Protein AF-A0A2E9AFJ5-F1 (afdb_monomer_lite)

pLDDT: mean 80.61, std 14.82, range [45.62, 94.19]

Foldseek 3Di:
DDDDADDPVNLVVVCVVVVHDDDPVRSVVVRVVVRVVVRVCVVVVVDDDDPDPPPPPDDVVVVVVD

Radius of gyration: 17.2 Å; chains: 1; bounding box: 33×37×38 Å

Sequence (66 aa):
MLRPPLDDARLKTLVDAAGLELPPERREVLRPVLDGVLQQLDRLYEVQVDETVPVHSFDARWEAER

Secondary structure (DSSP, 8-state):
-PPPP--HHHHHHHHHHTT----HHHHHHHHHHHHHHHHHHHGGGGS---S-----S--GGGTTT-

Structure (mmCIF, N/CA/C/O backbone):
data_AF-A0A2E9AFJ5-F1
#
_entry.id   AF-A0A2E9AFJ5-F1
#
loop_
_atom_site.group_PDB
_atom_site.id
_atom_site.type_symbol
_atom_site.label_atom_id
_atom_site.label_alt_id
_atom_site.label_comp_id
_atom_site.label_asym_id
_atom_site.label_entity_id
_atom_site.label_seq_id
_atom_site.pdbx_PDB_ins_code
_atom_site.Cartn_x
_atom_site.Cartn_y
_atom_site.Cartn_z
_atom_site.occupancy
_atom_site.B_iso_or_equiv
_atom_site.auth_seq_id
_atom_site.auth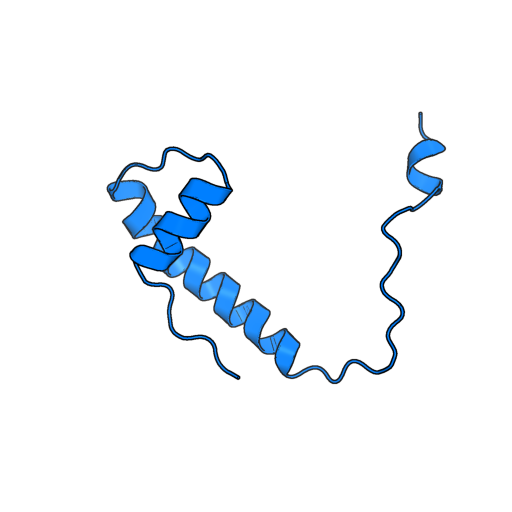_comp_id
_atom_site.auth_asym_id
_atom_site.auth_atom_id
_atom_site.pdbx_PDB_model_num
ATOM 1 N N . MET A 1 1 ? 9.357 -14.314 -2.125 1.00 57.16 1 MET A N 1
ATOM 2 C CA . MET A 1 1 ? 8.797 -14.469 -0.759 1.00 57.16 1 MET A CA 1
ATOM 3 C C . MET A 1 1 ? 7.476 -13.731 -0.720 1.00 57.16 1 MET A C 1
ATOM 5 O O . MET A 1 1 ? 7.443 -12.601 -1.182 1.00 57.16 1 MET A O 1
ATOM 9 N N . LEU A 1 2 ? 6.417 -14.352 -0.200 1.00 67.88 2 LEU A N 1
ATOM 10 C CA . LEU A 1 2 ? 5.130 -13.679 -0.006 1.00 67.88 2 LEU A CA 1
ATOM 11 C C . LEU A 1 2 ? 5.244 -12.717 1.181 1.00 67.88 2 LEU A C 1
ATOM 13 O O . LEU A 1 2 ? 5.733 -13.112 2.244 1.00 67.88 2 LEU A O 1
ATOM 17 N N . ARG A 1 3 ? 4.852 -11.452 0.992 1.00 79.38 3 ARG A N 1
ATOM 18 C CA . ARG A 1 3 ? 4.842 -10.471 2.084 1.00 79.38 3 ARG A CA 1
ATOM 19 C C . ARG A 1 3 ? 3.703 -10.803 3.057 1.00 79.38 3 ARG A C 1
ATOM 21 O O . ARG A 1 3 ? 2.651 -11.270 2.625 1.00 79.38 3 ARG A O 1
ATOM 28 N N . PRO A 1 4 ? 3.882 -10.571 4.370 1.00 85.12 4 PRO A N 1
ATOM 29 C CA . PRO A 1 4 ? 2.775 -10.691 5.308 1.00 85.12 4 PRO A CA 1
ATOM 30 C C . PRO A 1 4 ? 1.715 -9.614 5.010 1.00 85.12 4 PRO A C 1
ATOM 32 O O . PRO A 1 4 ? 2.087 -8.542 4.503 1.00 85.12 4 PRO A O 1
ATOM 35 N N . PRO A 1 5 ? 0.439 -9.861 5.366 1.00 87.56 5 PRO A N 1
ATOM 36 C CA . PRO A 1 5 ? -0.631 -8.880 5.217 1.00 87.56 5 PRO A CA 1
ATOM 37 C C . PRO A 1 5 ? -0.278 -7.526 5.844 1.00 87.56 5 PRO A C 1
ATOM 39 O O . PRO A 1 5 ? 0.498 -7.440 6.804 1.00 87.56 5 PRO A O 1
ATOM 42 N N . LEU A 1 6 ? -0.834 -6.455 5.287 1.00 91.44 6 LEU A N 1
ATOM 43 C CA . LEU A 1 6 ? -0.663 -5.099 5.784 1.00 91.44 6 LEU A CA 1
ATOM 44 C C . LEU A 1 6 ? -1.363 -4.932 7.140 1.00 91.44 6 LEU A C 1
ATOM 46 O O . LEU A 1 6 ? -2.591 -4.948 7.231 1.00 91.44 6 LEU A O 1
ATOM 50 N N . ASP A 1 7 ? -0.564 -4.730 8.185 1.00 91.19 7 ASP A N 1
ATOM 51 C CA . ASP A 1 7 ? -1.036 -4.411 9.529 1.00 91.19 7 ASP A CA 1
ATOM 52 C C . ASP A 1 7 ? -1.083 -2.893 9.782 1.00 91.19 7 ASP A C 1
ATOM 54 O O . ASP A 1 7 ? -0.638 -2.073 8.971 1.00 91.19 7 ASP A O 1
ATOM 58 N N . ASP A 1 8 ? -1.638 -2.511 10.932 1.00 89.31 8 ASP A N 1
ATOM 59 C CA . ASP A 1 8 ? -1.814 -1.103 11.301 1.00 89.31 8 ASP A CA 1
ATOM 60 C C . ASP A 1 8 ? -0.488 -0.371 11.518 1.00 89.31 8 ASP A C 1
ATOM 62 O O . ASP A 1 8 ? -0.387 0.821 11.218 1.00 89.31 8 ASP A O 1
ATOM 66 N N . ALA A 1 9 ? 0.539 -1.069 12.007 1.00 90.88 9 ALA A N 1
ATOM 67 C CA . ALA A 1 9 ? 1.854 -0.481 12.229 1.00 90.88 9 ALA A CA 1
ATOM 68 C C . ALA A 1 9 ? 2.509 -0.095 10.895 1.00 90.88 9 ALA A C 1
ATOM 70 O O . ALA A 1 9 ? 2.958 1.041 10.731 1.00 90.88 9 ALA A O 1
ATOM 71 N N . ARG A 1 10 ? 2.495 -1.000 9.910 1.00 91.44 10 ARG A N 1
ATOM 72 C CA . ARG A 1 10 ? 3.017 -0.748 8.561 1.00 91.44 10 ARG A CA 1
ATOM 73 C C . ARG A 1 10 ? 2.180 0.274 7.809 1.00 91.44 10 ARG A C 1
ATOM 75 O O . ARG A 1 10 ? 2.751 1.126 7.132 1.00 91.44 10 ARG A O 1
ATOM 82 N N . LEU A 1 11 ? 0.851 0.234 7.942 1.00 91.50 11 LEU A N 1
ATOM 83 C CA . LEU A 1 11 ? -0.010 1.263 7.362 1.00 91.50 11 LEU A CA 1
ATOM 84 C C . LEU A 1 11 ? 0.340 2.640 7.934 1.00 91.50 11 LEU A C 1
ATOM 86 O O . LEU A 1 11 ? 0.500 3.584 7.166 1.00 91.50 11 LEU A O 1
ATOM 90 N N . LYS A 1 12 ? 0.542 2.756 9.252 1.00 90.81 12 LYS A N 1
ATOM 91 C CA . LYS A 1 12 ? 0.985 4.010 9.870 1.00 90.81 12 LYS A CA 1
ATOM 92 C C . LYS A 1 12 ? 2.314 4.490 9.281 1.00 90.81 12 LYS A C 1
ATOM 94 O O . LYS A 1 12 ? 2.410 5.655 8.915 1.00 90.81 12 LYS A O 1
ATOM 99 N N . THR A 1 13 ? 3.302 3.608 9.123 1.00 92.31 13 THR A N 1
ATOM 100 C CA . THR A 1 13 ? 4.589 3.965 8.502 1.00 92.31 13 THR A CA 1
ATOM 101 C C . THR A 1 13 ? 4.419 4.530 7.090 1.00 92.31 13 THR A C 1
ATOM 103 O O . THR A 1 13 ? 5.061 5.521 6.757 1.00 92.31 13 THR A O 1
ATOM 106 N N . LEU A 1 14 ? 3.549 3.939 6.265 1.00 91.69 14 LEU A N 1
ATOM 107 C CA . LEU A 1 14 ? 3.284 4.427 4.905 1.00 91.69 14 LEU A CA 1
ATOM 108 C C . LEU A 1 14 ? 2.603 5.799 4.906 1.00 91.69 14 LEU A C 1
ATOM 110 O O . LEU A 1 14 ? 2.965 6.670 4.120 1.00 91.69 14 LEU A O 1
ATOM 114 N N . VAL A 1 15 ? 1.630 5.990 5.796 1.00 92.62 15 VAL A N 1
ATOM 115 C CA . VAL A 1 15 ? 0.906 7.256 5.954 1.00 92.62 15 VAL A CA 1
ATOM 116 C C . VAL A 1 15 ? 1.849 8.373 6.402 1.00 92.62 15 VAL A C 1
ATOM 118 O O . VAL A 1 15 ? 1.846 9.445 5.798 1.00 92.62 15 VAL A O 1
ATOM 121 N N . ASP A 1 16 ? 2.698 8.096 7.396 1.00 92.75 16 ASP A N 1
ATOM 122 C CA . ASP A 1 16 ? 3.703 9.040 7.888 1.00 92.75 16 ASP A CA 1
ATOM 123 C C . ASP A 1 16 ? 4.722 9.383 6.784 1.00 92.75 16 ASP A C 1
ATOM 125 O O . ASP A 1 16 ? 5.024 10.554 6.563 1.00 92.75 16 ASP A O 1
ATOM 129 N N . ALA A 1 17 ? 5.218 8.381 6.047 1.00 94.19 17 ALA A N 1
ATOM 130 C CA . ALA A 1 17 ? 6.177 8.577 4.955 1.00 94.19 17 ALA A CA 1
ATOM 131 C C . ALA A 1 17 ? 5.597 9.396 3.791 1.00 94.19 17 ALA A C 1
ATOM 133 O O . ALA A 1 17 ? 6.322 10.140 3.134 1.00 94.19 17 ALA A O 1
ATOM 134 N N . ALA A 1 18 ? 4.291 9.275 3.547 1.00 93.00 18 ALA A N 1
ATOM 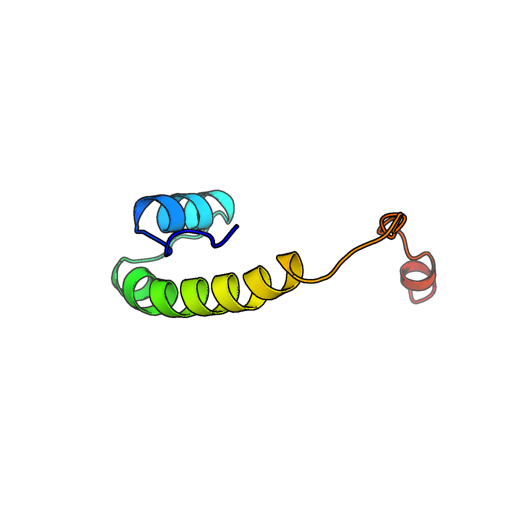135 C CA . ALA A 1 18 ? 3.577 10.061 2.549 1.00 93.00 18 ALA A CA 1
ATOM 136 C C . ALA A 1 18 ? 3.194 11.470 3.045 1.00 93.00 18 ALA A C 1
ATOM 138 O O . ALA A 1 18 ? 2.666 12.258 2.262 1.00 93.00 18 ALA A O 1
ATOM 139 N N . GLY A 1 19 ? 3.423 11.790 4.326 1.00 93.94 19 GLY A N 1
ATOM 140 C CA . GLY A 1 19 ? 3.010 13.059 4.928 1.00 93.94 19 GLY A CA 1
ATOM 141 C C . GLY A 1 19 ? 1.492 13.260 4.930 1.00 93.94 19 GLY A C 1
ATOM 142 O O . GLY A 1 19 ? 1.022 14.391 4.837 1.00 93.94 19 GLY A O 1
ATOM 143 N N . LEU A 1 20 ? 0.717 12.171 4.974 1.00 91.88 20 LEU A N 1
ATOM 144 C CA . LEU A 1 20 ? -0.741 12.219 4.894 1.00 91.88 20 LEU A CA 1
ATOM 145 C C . LEU A 1 20 ? -1.372 12.216 6.285 1.00 91.88 20 LEU A C 1
ATOM 147 O O . LEU A 1 20 ? -1.060 11.379 7.128 1.00 91.88 20 LEU A O 1
ATOM 151 N N . GLU A 1 21 ? -2.366 13.073 6.493 1.00 90.38 21 GLU A N 1
ATOM 152 C CA . GLU A 1 21 ? -3.254 12.967 7.648 1.00 90.38 21 GLU A CA 1
ATOM 153 C C . GLU A 1 21 ? -4.478 12.122 7.283 1.00 90.38 21 GLU A C 1
ATOM 155 O O . GLU A 1 21 ? -5.406 12.568 6.608 1.00 90.38 21 GLU A O 1
ATOM 160 N N . LEU A 1 22 ? -4.473 10.860 7.718 1.00 86.56 22 LEU A N 1
ATOM 161 C CA . LEU A 1 22 ? -5.587 9.931 7.514 1.00 86.56 22 LEU A CA 1
ATOM 162 C C . LEU A 1 22 ? -6.327 9.671 8.834 1.00 86.56 22 LEU A C 1
ATOM 164 O O . LEU A 1 22 ? -5.735 9.055 9.731 1.00 86.56 22 LEU A O 1
ATOM 168 N N . PRO A 1 23 ? -7.607 10.079 8.952 1.00 90.50 23 PRO A N 1
ATOM 169 C CA . PRO A 1 23 ? -8.473 9.705 10.067 1.00 90.50 23 PRO A CA 1
ATOM 170 C C . PRO A 1 23 ? -8.641 8.179 10.178 1.00 90.50 23 PRO A C 1
ATOM 172 O O . PRO A 1 23 ? -8.549 7.495 9.153 1.00 90.50 23 PRO A O 1
ATOM 175 N N . PRO A 1 24 ? -8.934 7.630 11.375 1.00 88.50 24 PRO A N 1
ATOM 176 C CA . PRO A 1 24 ? -9.067 6.184 11.593 1.00 88.50 24 PRO A CA 1
ATOM 177 C C . PRO A 1 24 ? -10.034 5.492 10.623 1.00 88.50 24 PRO A C 1
ATOM 179 O O . PRO A 1 24 ? -9.671 4.495 10.009 1.00 88.50 24 PRO A O 1
ATOM 182 N N . GLU A 1 25 ? -11.202 6.088 10.382 1.00 90.94 25 GLU A N 1
ATOM 183 C CA . GLU A 1 25 ? -12.224 5.570 9.458 1.00 90.94 25 GLU A CA 1
ATOM 184 C C . GLU A 1 25 ? -11.678 5.363 8.036 1.00 90.94 25 GLU A C 1
ATOM 186 O O . GLU A 1 25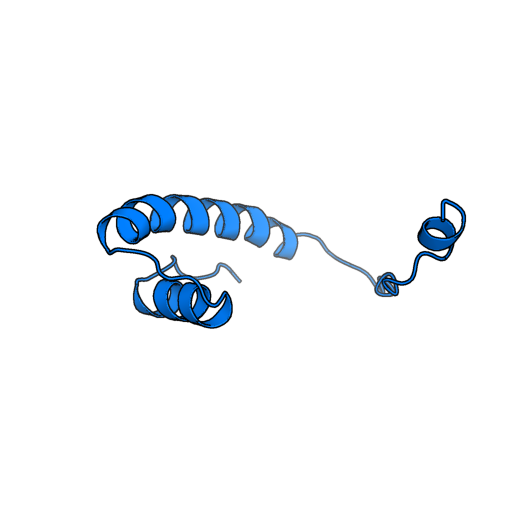 ? -11.948 4.359 7.379 1.00 90.94 25 GLU A O 1
ATOM 191 N N . ARG A 1 26 ? -10.840 6.293 7.554 1.00 91.38 26 ARG A N 1
ATOM 192 C CA . ARG A 1 26 ? -10.207 6.160 6.236 1.00 91.38 26 ARG A CA 1
ATOM 193 C C . ARG A 1 26 ? -9.137 5.077 6.227 1.00 91.38 26 ARG A C 1
ATOM 195 O O . ARG A 1 26 ? -8.961 4.435 5.199 1.00 91.38 26 ARG A O 1
ATOM 202 N N . ARG A 1 27 ? -8.434 4.854 7.342 1.00 90.00 27 ARG A N 1
ATOM 203 C CA . ARG A 1 27 ? -7.426 3.784 7.452 1.00 90.00 27 ARG A CA 1
ATOM 204 C C . ARG A 1 27 ? -8.073 2.409 7.360 1.00 90.00 27 ARG A C 1
ATOM 206 O O . ARG A 1 27 ? -7.550 1.559 6.649 1.00 90.00 27 ARG A O 1
ATOM 213 N N . GLU A 1 28 ? -9.217 2.218 8.013 1.00 90.38 28 GLU A N 1
ATOM 214 C CA . GLU A 1 28 ? -9.966 0.957 7.968 1.00 90.38 28 GLU A CA 1
ATOM 215 C C . GLU A 1 28 ? -10.407 0.596 6.547 1.00 90.38 28 GLU A C 1
ATOM 217 O O . GLU A 1 28 ? -10.272 -0.556 6.137 1.00 90.38 28 GLU A O 1
ATOM 222 N N . VAL A 1 29 ? -10.856 1.588 5.772 1.00 91.62 29 VAL A N 1
ATOM 223 C CA . VAL A 1 29 ? -11.229 1.408 4.360 1.00 91.62 29 VAL A CA 1
ATOM 224 C C . VAL A 1 29 ? -10.001 1.185 3.473 1.00 91.62 29 VAL A C 1
ATOM 226 O O . VAL A 1 29 ? -10.017 0.332 2.587 1.00 91.62 29 VAL A O 1
ATOM 229 N N . LEU A 1 30 ? -8.926 1.944 3.695 1.00 91.00 30 LEU A N 1
ATOM 230 C CA . LEU A 1 30 ? -7.740 1.932 2.838 1.00 91.00 30 LEU A CA 1
ATOM 231 C C . LEU A 1 30 ? -6.903 0.658 3.009 1.00 91.00 30 LEU A C 1
ATOM 233 O O . LEU A 1 30 ? -6.315 0.178 2.041 1.00 91.00 30 LEU A O 1
ATOM 237 N N . ARG A 1 31 ? -6.853 0.098 4.224 1.00 91.94 31 ARG A N 1
ATOM 238 C CA . ARG A 1 31 ? -6.032 -1.072 4.565 1.00 91.94 31 ARG A CA 1
ATOM 239 C C . ARG A 1 31 ? -6.267 -2.275 3.638 1.00 91.94 31 ARG A C 1
ATOM 241 O O . ARG A 1 31 ? -5.292 -2.700 3.022 1.00 91.94 31 ARG A O 1
ATOM 248 N N . PRO A 1 32 ? -7.493 -2.816 3.474 1.00 92.56 32 PRO A N 1
ATOM 249 C CA . PRO A 1 32 ? -7.716 -3.966 2.593 1.00 92.56 32 PRO A CA 1
ATOM 250 C C . PRO A 1 32 ? -7.445 -3.649 1.115 1.00 92.56 32 PRO A C 1
ATOM 252 O O . PRO A 1 32 ? -7.010 -4.524 0.371 1.00 92.56 32 PRO A O 1
ATOM 255 N N . VAL A 1 33 ? -7.659 -2.400 0.684 1.00 93.75 33 VAL A N 1
ATOM 256 C CA . VAL A 1 33 ? -7.383 -1.972 -0.696 1.00 93.75 33 VAL A CA 1
ATOM 257 C C . VAL A 1 33 ? -5.880 -1.980 -0.971 1.00 93.75 33 VAL A C 1
ATOM 259 O O . VAL A 1 33 ? -5.436 -2.571 -1.953 1.00 93.75 33 VAL A O 1
ATOM 262 N N . LEU A 1 34 ? -5.089 -1.359 -0.091 1.00 92.94 34 LEU A N 1
ATOM 263 C CA . LEU A 1 34 ? -3.631 -1.344 -0.206 1.00 92.94 34 LEU A CA 1
ATOM 264 C C . LEU A 1 34 ? -3.038 -2.744 -0.089 1.00 92.94 34 LEU A C 1
ATOM 266 O O . LEU A 1 34 ? -2.124 -3.069 -0.842 1.00 92.94 34 LEU A O 1
ATOM 270 N N . ASP A 1 35 ? -3.567 -3.575 0.807 1.00 92.88 35 ASP A N 1
ATOM 271 C CA . ASP A 1 35 ? -3.138 -4.966 0.923 1.00 92.88 35 ASP A CA 1
ATOM 272 C C . ASP A 1 35 ? -3.351 -5.726 -0.396 1.00 92.88 35 ASP A C 1
ATOM 274 O O . ASP A 1 35 ? -2.426 -6.360 -0.901 1.00 92.88 35 ASP A O 1
ATOM 278 N N . GLY A 1 36 ? -4.515 -5.558 -1.034 1.00 92.38 36 GLY A N 1
ATOM 279 C CA . GLY A 1 36 ? -4.790 -6.126 -2.356 1.00 92.38 36 GLY A CA 1
ATOM 280 C C . GLY A 1 36 ? -3.822 -5.644 -3.444 1.00 92.38 36 GLY A C 1
ATOM 281 O O . GLY A 1 36 ? -3.332 -6.450 -4.234 1.00 92.38 36 GLY A O 1
ATOM 282 N N . VAL A 1 37 ? -3.485 -4.349 -3.470 1.00 92.94 37 VAL A N 1
ATOM 283 C CA . VAL A 1 37 ? -2.489 -3.801 -4.412 1.00 92.94 37 VAL A CA 1
ATOM 284 C C . VAL A 1 37 ? -1.100 -4.398 -4.160 1.00 92.94 37 VAL A C 1
ATOM 286 O O . VAL A 1 37 ? -0.410 -4.782 -5.104 1.00 92.94 37 VAL A O 1
ATOM 289 N N . LEU A 1 38 ? -0.682 -4.532 -2.898 1.00 91.12 38 LEU A N 1
ATOM 290 C CA . LEU A 1 38 ? 0.606 -5.137 -2.548 1.00 91.12 38 LEU A CA 1
ATOM 291 C C . LEU A 1 38 ? 0.680 -6.609 -2.972 1.00 91.12 38 LEU A C 1
ATOM 293 O O . LEU A 1 38 ? 1.703 -7.024 -3.516 1.00 91.12 38 LEU A O 1
ATOM 297 N N . GLN A 1 39 ? -0.406 -7.367 -2.806 1.00 90.19 39 GLN A N 1
ATOM 298 C CA . GLN A 1 39 ? -0.502 -8.750 -3.282 1.00 90.19 39 GLN A CA 1
ATOM 299 C C . GLN A 1 39 ? -0.424 -8.849 -4.813 1.00 90.19 39 GLN A C 1
ATOM 301 O O . GLN A 1 39 ? 0.162 -9.788 -5.348 1.00 90.19 39 GLN A O 1
ATOM 306 N N . GLN A 1 40 ? -0.975 -7.879 -5.550 1.00 90.75 40 GLN A N 1
ATOM 307 C CA . GLN A 1 40 ? -0.806 -7.831 -7.007 1.00 90.75 40 GLN A CA 1
ATOM 308 C C . GLN A 1 40 ? 0.657 -7.595 -7.394 1.00 90.75 40 GLN A C 1
ATOM 310 O O . GLN A 1 40 ? 1.158 -8.256 -8.302 1.00 90.75 40 GLN A O 1
ATOM 315 N N . LEU A 1 41 ? 1.354 -6.705 -6.681 1.00 89.88 41 LEU A N 1
ATOM 316 C CA . LEU A 1 41 ? 2.782 -6.454 -6.887 1.00 89.88 41 LEU A CA 1
ATOM 317 C C . LEU A 1 41 ? 3.656 -7.647 -6.486 1.00 89.88 41 LEU A C 1
ATOM 319 O O . LEU A 1 41 ? 4.725 -7.817 -7.062 1.00 89.88 41 LEU A O 1
ATOM 323 N N . ASP A 1 42 ? 3.219 -8.491 -5.547 1.00 88.50 42 ASP A N 1
ATOM 324 C CA . ASP A 1 42 ? 3.965 -9.699 -5.169 1.00 88.50 42 ASP A CA 1
ATOM 325 C C . ASP A 1 42 ? 4.175 -10.657 -6.344 1.00 88.50 42 ASP A C 1
ATOM 327 O O . ASP A 1 42 ? 5.205 -11.328 -6.402 1.00 88.50 42 ASP A O 1
ATOM 331 N N . ARG A 1 43 ? 3.271 -10.651 -7.331 1.00 86.94 43 ARG A N 1
ATOM 332 C CA . ARG A 1 43 ? 3.428 -11.432 -8.568 1.00 86.94 43 ARG A CA 1
ATOM 333 C C . ARG A 1 43 ? 4.668 -11.033 -9.365 1.00 86.94 43 ARG A C 1
ATOM 335 O O . ARG A 1 43 ? 5.204 -11.847 -10.105 1.00 86.94 43 ARG A O 1
ATOM 342 N N . LEU A 1 44 ? 5.162 -9.803 -9.203 1.00 85.81 44 LEU A N 1
ATOM 343 C CA . LEU A 1 44 ? 6.381 -9.353 -9.877 1.00 85.81 44 LEU A CA 1
ATOM 344 C C . LEU A 1 44 ? 7.630 -10.081 -9.363 1.00 85.81 44 LEU A C 1
ATOM 346 O O . LEU A 1 44 ? 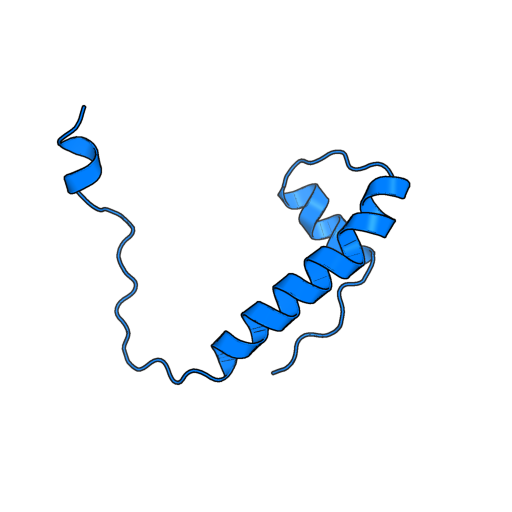8.596 -10.193 -10.107 1.00 85.81 44 LEU A O 1
ATOM 350 N N . TYR A 1 45 ? 7.613 -10.630 -8.142 1.00 83.81 45 TYR A N 1
ATOM 351 C CA . TYR A 1 45 ? 8.716 -11.461 -7.643 1.00 83.81 45 TYR A CA 1
ATOM 352 C C . TYR A 1 45 ? 8.798 -12.835 -8.319 1.00 83.81 45 TYR A C 1
ATOM 354 O O . TYR A 1 45 ? 9.809 -13.517 -8.172 1.00 83.81 45 TYR A O 1
ATOM 362 N N . GLU A 1 46 ? 7.744 -13.264 -9.015 1.00 85.56 46 GLU A N 1
ATOM 363 C CA . GLU A 1 46 ? 7.732 -14.519 -9.777 1.00 85.56 46 GLU A CA 1
ATOM 364 C C . GLU A 1 46 ? 8.363 -14.347 -11.163 1.00 85.56 46 GLU A C 1
ATOM 366 O O . GLU A 1 46 ? 8.726 -15.327 -11.813 1.00 85.56 46 GLU A O 1
ATOM 371 N N . VAL A 1 47 ? 8.515 -13.102 -11.618 1.00 83.69 47 VAL A N 1
ATOM 372 C CA . VAL A 1 47 ? 9.137 -12.790 -12.900 1.00 83.69 47 VAL A CA 1
ATOM 373 C C . VAL A 1 47 ? 10.650 -12.903 -12.744 1.00 83.69 47 VAL A C 1
ATOM 375 O O . VAL A 1 47 ? 11.253 -12.200 -11.935 1.00 83.69 47 VAL A O 1
ATOM 378 N N . GLN A 1 48 ? 11.275 -13.782 -13.532 1.00 76.62 48 GLN A N 1
ATOM 379 C CA . GLN A 1 48 ? 12.727 -13.775 -13.670 1.00 76.62 48 GLN A CA 1
ATOM 380 C C . GLN A 1 48 ? 13.132 -12.551 -14.480 1.00 76.62 48 GLN A C 1
ATOM 382 O O . GLN A 1 48 ? 12.762 -12.395 -15.641 1.00 76.62 48 GLN A O 1
ATOM 387 N N . VAL A 1 49 ? 13.857 -11.665 -13.816 1.00 72.38 49 VAL A N 1
ATOM 388 C CA . VAL A 1 49 ? 14.427 -10.464 -14.402 1.00 72.38 49 VAL A CA 1
ATOM 389 C C . VAL A 1 49 ? 15.910 -10.786 -14.602 1.00 72.38 49 VAL A C 1
ATOM 391 O O . VAL A 1 49 ? 16.610 -11.003 -13.613 1.00 72.38 49 VAL A O 1
ATOM 394 N N . ASP A 1 50 ? 16.368 -10.895 -15.855 1.00 71.50 50 ASP A N 1
ATOM 395 C CA . ASP A 1 50 ? 17.800 -11.034 -16.193 1.00 71.50 50 ASP A CA 1
ATOM 396 C C . ASP A 1 50 ? 18.564 -9.744 -15.803 1.00 71.50 50 ASP A C 1
ATOM 398 O O . ASP A 1 50 ? 18.013 -8.901 -15.089 1.00 71.50 50 ASP A O 1
ATOM 402 N N . GLU A 1 51 ? 19.807 -9.531 -16.269 1.00 62.84 51 GLU A N 1
ATOM 403 C CA . GLU A 1 51 ? 20.500 -8.228 -16.179 1.00 62.84 51 GLU A CA 1
ATOM 404 C C . GLU A 1 51 ? 19.702 -7.138 -16.914 1.00 62.84 51 GLU A C 1
ATOM 406 O O . GLU A 1 51 ? 19.969 -6.740 -18.046 1.00 62.84 51 GLU A O 1
ATOM 411 N N . THR A 1 52 ? 18.662 -6.656 -16.253 1.00 61.03 52 THR A N 1
ATOM 412 C CA . THR A 1 52 ? 17.789 -5.615 -16.748 1.00 61.03 52 THR A CA 1
ATOM 413 C C . THR A 1 52 ? 18.402 -4.337 -16.239 1.00 61.03 52 THR A C 1
ATOM 415 O O . THR A 1 52 ? 18.270 -3.994 -15.062 1.00 61.03 52 THR A O 1
ATOM 418 N N . VAL A 1 53 ? 19.156 -3.674 -17.116 1.00 61.06 53 VAL A N 1
ATOM 419 C CA . VAL A 1 53 ? 19.709 -2.351 -16.833 1.00 61.06 53 VAL A CA 1
ATOM 420 C C . VAL A 1 53 ? 18.540 -1.481 -16.364 1.00 61.06 53 VAL A C 1
ATOM 422 O O . VAL A 1 53 ? 17.558 -1.362 -17.106 1.00 61.06 53 VAL A O 1
ATOM 425 N N . PRO A 1 54 ? 18.582 -0.917 -15.140 1.00 62.56 54 PRO A N 1
ATOM 426 C CA . PRO A 1 54 ? 17.535 -0.023 -14.682 1.00 62.56 54 PRO A CA 1
ATOM 427 C C . PRO A 1 54 ? 17.367 1.062 -15.732 1.00 62.56 54 PRO A C 1
ATOM 429 O O . PRO A 1 54 ? 18.353 1.693 -16.116 1.00 62.56 54 PRO A O 1
ATOM 432 N N . VAL A 1 55 ? 16.141 1.273 -16.211 1.00 65.12 55 VAL A N 1
ATOM 433 C CA . VAL A 1 55 ? 15.864 2.432 -17.056 1.00 65.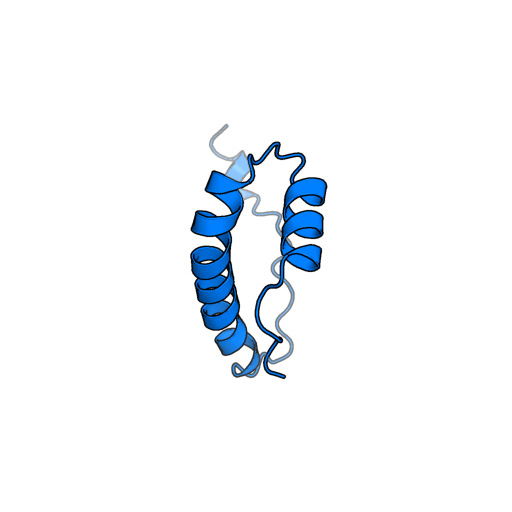12 55 VAL A CA 1
ATOM 434 C C . VAL A 1 55 ? 16.252 3.649 -16.227 1.00 65.12 55 VAL A C 1
ATOM 436 O O . VAL A 1 55 ? 15.592 3.975 -15.240 1.00 65.12 55 VAL A O 1
ATOM 439 N N . HIS A 1 56 ? 17.374 4.276 -16.578 1.00 59.19 56 HIS A N 1
ATOM 440 C CA . HIS A 1 56 ? 17.756 5.552 -16.007 1.00 59.19 56 HIS A CA 1
ATOM 441 C C . HIS A 1 56 ? 16.594 6.490 -16.313 1.00 59.19 56 HIS A C 1
ATOM 443 O O . HIS A 1 56 ? 16.251 6.699 -17.472 1.00 59.19 56 HIS A O 1
ATOM 449 N N . SER A 1 57 ? 15.936 6.983 -15.270 1.00 55.19 57 SER A N 1
ATOM 450 C CA . SER A 1 57 ? 14.676 7.731 -15.315 1.00 55.19 57 SER A CA 1
ATOM 451 C C . SER A 1 57 ? 14.783 9.113 -15.980 1.00 55.19 57 SER A C 1
ATOM 453 O O . SER A 1 57 ? 13.977 9.996 -15.706 1.00 55.19 57 SER A O 1
ATOM 455 N N . PHE A 1 58 ? 15.787 9.325 -16.828 1.00 53.06 58 PHE A N 1
ATOM 456 C CA . PHE A 1 58 ? 15.934 10.501 -17.663 1.00 53.06 58 PHE A CA 1
ATOM 457 C C . PHE A 1 58 ? 15.554 10.139 -19.101 1.00 53.06 58 PHE A C 1
ATOM 459 O O . PHE A 1 58 ? 16.365 9.599 -19.854 1.00 53.06 58 PHE A O 1
ATOM 466 N N . ASP A 1 59 ? 14.312 10.440 -19.482 1.00 59.59 59 ASP A N 1
ATOM 467 C CA . ASP A 1 59 ? 13.916 10.482 -20.887 1.00 59.59 59 ASP A CA 1
ATOM 468 C C . ASP A 1 59 ? 14.015 11.930 -21.380 1.00 59.59 59 ASP A C 1
ATOM 470 O O . ASP A 1 59 ? 13.172 12.772 -21.069 1.00 59.59 59 ASP A O 1
ATOM 474 N N . ALA A 1 60 ? 15.057 12.222 -22.162 1.00 58.72 60 ALA A N 1
ATOM 475 C CA . ALA A 1 60 ? 15.288 13.541 -22.752 1.00 58.72 60 ALA A CA 1
ATOM 476 C C . ALA A 1 60 ? 14.128 14.023 -23.648 1.00 58.72 60 ALA A C 1
ATOM 478 O O . ALA A 1 60 ? 14.041 15.211 -23.954 1.00 58.72 60 ALA A O 1
ATOM 479 N N . ARG A 1 61 ? 13.219 13.129 -24.070 1.00 60.19 61 ARG A N 1
ATOM 480 C CA . ARG A 1 61 ? 12.039 13.494 -24.867 1.00 60.19 61 ARG A CA 1
ATOM 481 C C . ARG A 1 61 ? 11.017 14.315 -24.081 1.00 60.19 61 ARG A C 1
ATOM 483 O O . ARG A 1 61 ? 10.244 15.028 -24.705 1.00 60.19 61 ARG A O 1
ATOM 490 N N . TRP A 1 62 ? 11.026 14.271 -22.748 1.00 55.69 62 TRP A N 1
ATOM 491 C CA . TRP A 1 62 ? 10.117 15.074 -21.917 1.00 55.69 62 TRP A CA 1
ATOM 492 C C . TRP A 1 62 ? 10.467 16.571 -21.872 1.00 55.69 62 TRP A C 1
ATOM 494 O O . TRP A 1 62 ? 9.615 17.379 -21.519 1.00 55.69 62 TRP A O 1
ATOM 504 N N . GLU A 1 63 ? 11.683 16.962 -22.265 1.00 52.22 63 GLU A N 1
ATOM 505 C CA . GLU A 1 63 ? 12.091 18.374 -22.386 1.00 52.22 63 GLU A CA 1
ATOM 506 C C . GLU A 1 63 ? 11.744 18.978 -23.758 1.00 52.22 63 GLU A C 1
ATOM 508 O O . GLU A 1 63 ? 11.625 20.192 -23.881 1.00 52.22 63 GLU A O 1
ATOM 513 N N . ALA A 1 64 ? 11.549 18.155 -24.795 1.00 53.53 64 ALA A N 1
ATOM 514 C CA . ALA A 1 64 ? 11.332 18.628 -26.167 1.00 53.53 64 ALA A CA 1
ATOM 515 C C . ALA A 1 64 ? 9.940 19.251 -26.409 1.00 53.53 64 ALA A C 1
ATOM 517 O O . ALA A 1 64 ? 9.705 19.822 -27.472 1.00 53.53 64 ALA A O 1
ATOM 518 N N . GLU A 1 65 ? 9.028 19.144 -25.439 1.00 51.53 65 GLU A N 1
ATOM 519 C CA . GLU A 1 65 ? 7.673 19.711 -25.491 1.00 51.53 65 GLU A CA 1
ATOM 520 C C . GLU A 1 65 ? 7.513 20.987 -24.639 1.00 51.53 65 GLU A C 1
ATOM 522 O O . GLU A 1 65 ? 6.383 21.420 -24.400 1.00 51.53 65 GLU A O 1
ATOM 527 N N . ARG A 1 66 ? 8.615 21.593 -24.169 1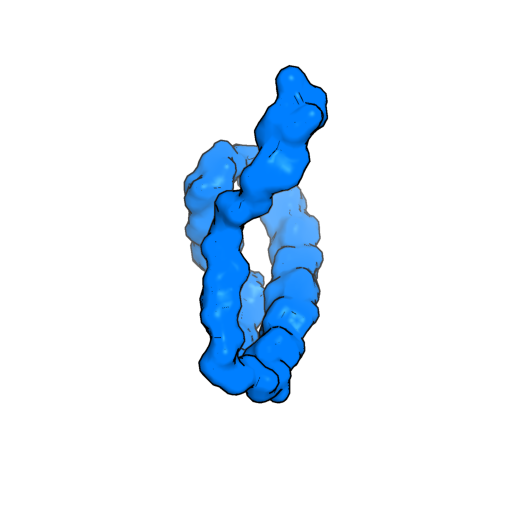.00 45.62 66 ARG A N 1
ATOM 528 C CA . ARG A 1 66 ? 8.592 22.777 -23.298 1.00 45.62 66 ARG A CA 1
ATOM 529 C C . ARG A 1 66 ? 9.027 24.069 -23.986 1.00 45.62 66 ARG A C 1
ATOM 531 O O . ARG A 1 66 ? 9.994 24.037 -24.775 1.00 45.62 66 ARG A O 1
#